Protein AF-A0AAJ2NSR6-F1 (afdb_monomer)

Radius of gyration: 13.5 Å; Cα contacts (8 Å, |Δi|>4): 136; chains: 1; bounding box: 33×27×31 Å

Foldseek 3Di:
DLVVLVPDAAPAEDEEEDAQLAPPVVLVSLVSSVVRNYAYEYEYAPDPHPNVVSHPHYNYDHRPDDPPDDPPPVSVVSSVVSVVVVVVVVD

Nearest PDB structures (foldseek):
  7en5-assembly1_A  TM=8.936E-01  e=5.382E-07  Escherichia coli K-12
  7en6-assembly1_A  TM=9.393E-01  e=1.692E-06  Escherichia coli
  7en7-assembly1_A  TM=8.928E-01  e=9.226E-07  Escherichia coli K-12
  7en6-assembly1_D  TM=8.728E-01  e=1.692E-06  Escherichia coli
  1x94-assembly1_A  TM=7.147E-01  e=3.067E-05  Vibrio cholerae

Structure (mmCIF, N/CA/C/O backbone):
data_AF-A0AAJ2NSR6-F1
#
_entry.id   AF-A0AAJ2NSR6-F1
#
loop_
_atom_site.group_PDB
_atom_site.id
_atom_site.type_symbol
_atom_site.label_atom_id
_atom_site.label_alt_id
_atom_site.label_comp_id
_atom_site.label_asym_id
_atom_site.label_entity_id
_atom_site.label_seq_id
_atom_site.pdbx_PDB_ins_code
_atom_site.Cartn_x
_atom_site.Cartn_y
_atom_site.Cartn_z
_atom_site.occupancy
_atom_site.B_iso_or_equiv
_atom_site.auth_seq_id
_atom_site.auth_comp_id
_atom_site.auth_asym_id
_atom_site.auth_atom_id
_atom_site.pdbx_PDB_model_num
ATOM 1 N N . MET A 1 1 ? 6.819 9.557 11.248 1.00 72.88 1 MET A N 1
ATOM 2 C CA . MET A 1 1 ? 5.799 8.643 10.684 1.00 72.88 1 MET A CA 1
ATOM 3 C C . MET A 1 1 ? 4.810 8.215 11.762 1.00 72.88 1 MET A C 1
ATOM 5 O O . MET A 1 1 ? 3.661 8.608 11.664 1.00 72.88 1 MET A O 1
ATOM 9 N N . LEU A 1 2 ? 5.244 7.519 12.822 1.00 80.69 2 LEU A N 1
ATOM 10 C CA . LEU A 1 2 ? 4.348 7.054 13.897 1.00 80.69 2 LEU A CA 1
ATOM 11 C C . LEU A 1 2 ? 3.579 8.172 14.622 1.00 80.69 2 LEU A C 1
ATOM 13 O O . LEU A 1 2 ? 2.418 7.981 14.956 1.00 80.69 2 LEU A O 1
ATOM 17 N N . SER A 1 3 ? 4.183 9.349 14.804 1.00 85.88 3 SER A N 1
ATOM 18 C CA . SER A 1 3 ? 3.511 10.507 15.414 1.00 85.88 3 SER A CA 1
ATOM 19 C C . SER A 1 3 ? 2.302 11.013 14.621 1.00 85.88 3 SER A C 1
ATOM 21 O O . SER A 1 3 ? 1.344 11.473 15.222 1.00 85.88 3 SER A O 1
ATOM 23 N N . LEU A 1 4 ? 2.331 10.917 13.288 1.00 83.62 4 LEU A N 1
ATOM 24 C CA . LEU A 1 4 ? 1.190 11.274 12.438 1.00 83.62 4 LEU A CA 1
ATOM 25 C C . LEU A 1 4 ? 0.111 10.191 12.494 1.00 83.62 4 LEU A C 1
ATOM 27 O O . LEU A 1 4 ? -1.070 10.504 12.508 1.00 83.62 4 LEU A O 1
ATOM 31 N N . ILE A 1 5 ? 0.530 8.925 12.566 1.00 89.69 5 ILE A N 1
ATOM 32 C CA . ILE A 1 5 ? -0.379 7.778 12.660 1.00 89.69 5 ILE A CA 1
ATOM 33 C C . ILE A 1 5 ? -1.164 7.803 13.976 1.00 89.69 5 ILE A C 1
ATOM 35 O O . ILE A 1 5 ? -2.320 7.404 13.998 1.00 89.69 5 ILE A O 1
ATOM 39 N N . ALA A 1 6 ? -0.562 8.305 15.057 1.00 88.75 6 ALA A N 1
ATOM 40 C CA . ALA A 1 6 ? -1.228 8.448 16.351 1.00 88.75 6 ALA A CA 1
ATOM 41 C C . ALA A 1 6 ? -2.412 9.435 16.344 1.00 88.75 6 ALA A C 1
ATOM 43 O O . ALA A 1 6 ? -3.188 9.432 17.293 1.00 88.75 6 ALA A O 1
ATOM 44 N N . ASN A 1 7 ? -2.536 10.267 15.303 1.00 91.44 7 ASN A N 1
ATOM 45 C CA . ASN A 1 7 ? -3.663 11.182 15.123 1.00 91.44 7 ASN A CA 1
ATOM 46 C C . ASN A 1 7 ? -4.748 10.620 14.195 1.00 91.44 7 ASN A C 1
ATOM 48 O O . ASN A 1 7 ? -5.7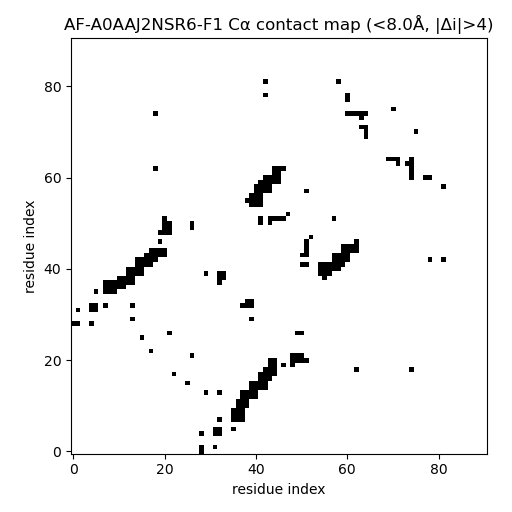08 11.333 13.930 1.00 91.44 7 ASN A O 1
ATOM 52 N N . LEU A 1 8 ? -4.572 9.410 13.651 1.00 94.19 8 LEU A N 1
ATOM 53 C CA . LEU A 1 8 ? -5.610 8.791 12.834 1.00 94.19 8 LEU A CA 1
ATOM 54 C C . LEU A 1 8 ? -6.797 8.387 13.708 1.00 94.19 8 LEU A C 1
ATOM 56 O O . LEU A 1 8 ? -6.626 8.013 14.870 1.00 94.19 8 LEU A O 1
ATOM 60 N N . GLU A 1 9 ? -7.977 8.399 13.108 1.00 94.00 9 GLU A N 1
ATOM 61 C CA . GLU A 1 9 ? -9.219 7.961 13.729 1.00 94.00 9 GLU A CA 1
ATOM 62 C C . GLU A 1 9 ? -10.059 7.077 12.797 1.00 94.00 9 GLU A C 1
ATOM 64 O O . GLU A 1 9 ? -9.714 6.806 11.640 1.00 94.00 9 GLU A O 1
ATOM 69 N N . GLU A 1 10 ? -11.169 6.560 13.323 1.00 95.06 10 GLU A N 1
ATOM 70 C CA . GLU A 1 10 ? -12.099 5.769 12.528 1.00 95.06 10 GLU A CA 1
ATOM 71 C C . GLU A 1 10 ? -12.662 6.606 11.372 1.00 95.06 10 GLU A C 1
ATOM 73 O O . GLU A 1 10 ? -13.183 7.701 11.562 1.00 95.06 10 GLU A O 1
ATOM 78 N N . GLY A 1 11 ? -12.569 6.066 10.156 1.00 94.06 11 GLY A N 1
ATOM 79 C CA . GLY A 1 11 ? -12.949 6.771 8.930 1.00 94.06 11 GLY A CA 1
ATOM 80 C C . GLY A 1 11 ? -11.757 7.299 8.132 1.00 94.06 11 GLY A C 1
ATOM 81 O O . GLY A 1 11 ? -11.895 7.492 6.921 1.00 94.06 11 GLY A O 1
ATOM 82 N N . ASP A 1 12 ? -10.580 7.423 8.750 1.00 96.44 12 ASP A N 1
ATOM 83 C CA . ASP A 1 12 ? -9.367 7.819 8.043 1.00 96.44 12 ASP A CA 1
ATOM 84 C C . ASP A 1 12 ? -8.827 6.721 7.124 1.00 96.44 12 ASP A C 1
ATOM 86 O O . ASP A 1 12 ? -9.037 5.513 7.306 1.00 96.44 12 ASP A O 1
ATOM 90 N N . ILE A 1 13 ? -8.065 7.163 6.123 1.00 95.94 13 ILE A N 1
ATOM 91 C CA . ILE A 1 13 ? -7.393 6.301 5.157 1.00 95.94 13 ILE A CA 1
ATOM 92 C C . ILE A 1 13 ? -5.885 6.513 5.254 1.00 95.94 13 ILE A C 1
ATOM 94 O O . ILE A 1 13 ? -5.378 7.614 5.043 1.00 95.94 13 ILE A O 1
ATOM 98 N N . PHE A 1 14 ? -5.149 5.425 5.477 1.00 96.75 14 PHE A N 1
ATOM 99 C CA . PHE A 1 14 ? -3.695 5.409 5.394 1.00 96.75 14 PHE A CA 1
ATOM 100 C C . PHE A 1 14 ? -3.249 4.746 4.085 1.00 96.75 14 PHE A C 1
ATOM 102 O O . PHE A 1 14 ? -3.371 3.531 3.903 1.00 96.75 14 PHE A O 1
ATOM 109 N N . ILE A 1 15 ? -2.747 5.564 3.155 1.00 96.56 15 ILE A N 1
ATOM 110 C CA . ILE A 1 15 ? -2.233 5.110 1.857 1.00 96.56 15 ILE A CA 1
ATOM 111 C C . ILE A 1 15 ? -0.736 4.844 1.972 1.00 96.56 15 ILE A C 1
ATOM 113 O O . ILE A 1 15 ? 0.029 5.713 2.393 1.00 96.56 15 ILE A O 1
ATOM 117 N N . VAL A 1 16 ? -0.303 3.659 1.547 1.00 96.31 16 VAL A N 1
ATOM 118 C CA . VAL A 1 16 ? 1.103 3.254 1.612 1.00 96.31 16 VAL A CA 1
ATOM 119 C C . VAL A 1 16 ? 1.595 2.740 0.269 1.00 96.31 16 VAL A C 1
ATOM 121 O O . VAL A 1 16 ? 0.925 1.950 -0.388 1.00 96.31 16 VAL A O 1
ATOM 124 N N . ILE A 1 17 ? 2.802 3.155 -0.117 1.00 95.81 17 ILE A N 1
ATOM 125 C CA . ILE A 1 17 ? 3.461 2.725 -1.352 1.00 95.81 17 ILE A CA 1
ATOM 126 C C . ILE A 1 17 ? 4.695 1.897 -0.989 1.00 95.81 17 ILE A C 1
ATOM 128 O O . ILE A 1 17 ? 5.607 2.387 -0.323 1.00 95.81 17 ILE A O 1
ATOM 132 N N . SER A 1 18 ? 4.737 0.636 -1.418 1.00 94.19 18 SER A N 1
ATOM 133 C CA . SER A 1 18 ? 5.911 -0.229 -1.240 1.00 94.19 18 SER A CA 1
ATOM 134 C C . SER A 1 18 ? 5.915 -1.351 -2.270 1.00 94.19 18 SER A C 1
ATOM 136 O O . SER A 1 18 ? 5.020 -2.194 -2.274 1.00 94.19 18 SER A O 1
ATOM 138 N N . THR A 1 19 ? 6.935 -1.397 -3.129 1.00 93.44 19 THR A N 1
ATOM 139 C CA . THR A 1 19 ? 7.021 -2.398 -4.205 1.00 93.44 19 THR A CA 1
ATOM 140 C C . THR A 1 19 ? 7.190 -3.819 -3.673 1.00 93.44 19 THR A C 1
ATOM 142 O O . THR A 1 19 ? 6.420 -4.702 -4.042 1.00 93.44 19 THR A O 1
ATOM 145 N N . SER A 1 20 ? 8.156 -4.046 -2.774 1.00 92.75 20 SER A N 1
ATOM 146 C CA . SER A 1 20 ? 8.405 -5.379 -2.204 1.00 92.75 20 SER A CA 1
ATOM 147 C C . SER A 1 20 ? 7.355 -5.794 -1.173 1.00 92.75 20 SER A C 1
ATOM 149 O O . SER A 1 20 ? 7.209 -6.982 -0.894 1.00 92.7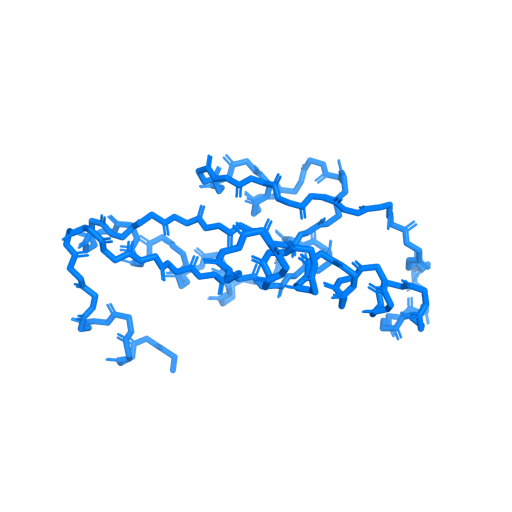5 20 SER A O 1
ATOM 151 N N . GLY A 1 21 ? 6.677 -4.819 -0.551 1.00 94.81 21 GLY A N 1
ATOM 152 C CA . GLY A 1 21 ? 5.717 -5.047 0.528 1.00 94.81 21 GLY A CA 1
ATOM 153 C C . GLY A 1 21 ? 6.313 -5.715 1.775 1.00 94.81 21 GLY A C 1
ATOM 154 O O . GLY A 1 21 ? 5.578 -6.300 2.569 1.00 94.81 21 GLY A O 1
ATOM 155 N N . LYS A 1 22 ? 7.645 -5.664 1.934 1.00 95.44 22 LYS A N 1
ATOM 156 C CA . LYS A 1 22 ? 8.411 -6.321 3.013 1.00 95.44 22 LYS A CA 1
ATOM 157 C C . LYS A 1 22 ? 9.126 -5.336 3.946 1.00 95.44 22 LYS A C 1
ATOM 159 O O . LYS A 1 22 ? 9.779 -5.764 4.895 1.00 95.44 22 LYS A O 1
ATOM 164 N N . THR A 1 23 ? 9.043 -4.032 3.683 1.00 94.56 23 THR A N 1
ATOM 165 C CA . THR A 1 23 ? 9.700 -3.006 4.504 1.00 94.56 23 THR A CA 1
ATOM 166 C C . THR A 1 23 ? 9.128 -3.023 5.923 1.00 94.56 23 THR A C 1
ATOM 168 O O . THR A 1 23 ? 7.956 -2.703 6.111 1.00 94.56 23 THR A O 1
ATOM 171 N N . LYS A 1 24 ? 9.949 -3.393 6.915 1.00 95.81 24 LYS A N 1
ATOM 172 C CA . LYS A 1 24 ? 9.522 -3.611 8.310 1.00 95.81 24 LYS A CA 1
ATOM 173 C C . LYS A 1 24 ? 8.787 -2.409 8.899 1.00 95.81 24 LYS A C 1
ATOM 175 O O . LYS A 1 24 ? 7.655 -2.565 9.338 1.00 95.81 24 LYS A O 1
ATOM 180 N N . ASP A 1 25 ? 9.373 -1.222 8.794 1.00 94.56 25 ASP A N 1
ATOM 181 C CA . ASP A 1 25 ? 8.796 0.012 9.337 1.00 94.56 25 ASP A CA 1
ATOM 182 C C . ASP A 1 25 ? 7.425 0.333 8.725 1.00 94.56 25 ASP A C 1
ATOM 184 O O . ASP A 1 25 ? 6.544 0.849 9.406 1.00 94.56 25 ASP A O 1
ATOM 188 N N . ILE A 1 26 ? 7.207 -0.024 7.452 1.00 95.56 26 ILE A N 1
ATOM 189 C CA . ILE A 1 26 ? 5.899 0.110 6.800 1.00 95.56 26 ILE A CA 1
ATOM 190 C C . ILE A 1 26 ? 4.891 -0.879 7.391 1.00 95.56 26 ILE A C 1
ATOM 192 O O . ILE A 1 26 ? 3.754 -0.501 7.661 1.00 95.56 26 ILE A O 1
ATOM 196 N N . LEU A 1 27 ? 5.291 -2.134 7.605 1.00 97.38 27 LEU A N 1
ATOM 197 C CA . LEU A 1 27 ? 4.414 -3.145 8.201 1.00 97.38 27 LEU A CA 1
ATOM 198 C C . LEU A 1 27 ? 4.037 -2.777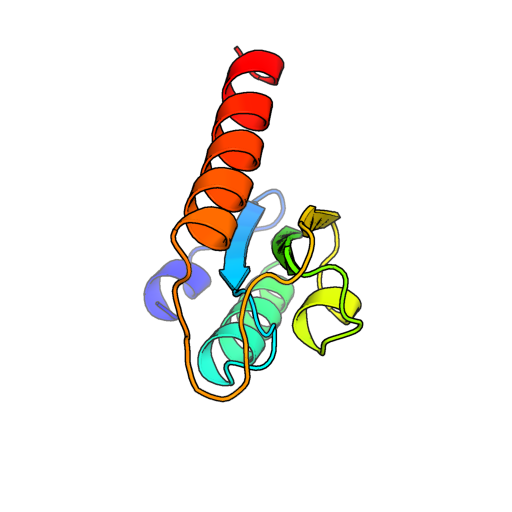 9.641 1.00 97.38 27 LEU A C 1
ATOM 200 O O . LEU A 1 27 ? 2.889 -2.933 10.050 1.00 97.38 27 LEU A O 1
ATOM 204 N N . GLU A 1 28 ? 4.978 -2.235 10.408 1.00 96.12 28 GLU A N 1
ATOM 205 C CA . GLU A 1 28 ? 4.698 -1.717 11.747 1.00 96.12 28 GLU A CA 1
ATOM 206 C C . GLU A 1 28 ? 3.765 -0.503 11.698 1.00 96.12 28 GLU A C 1
ATOM 208 O O . GLU A 1 28 ? 2.788 -0.452 12.448 1.00 96.12 28 GLU A O 1
ATOM 213 N N . ALA A 1 29 ? 3.998 0.425 10.767 1.00 95.62 29 ALA A N 1
ATOM 214 C CA . ALA A 1 29 ? 3.158 1.599 10.570 1.00 95.62 29 ALA A CA 1
ATOM 215 C C . ALA A 1 29 ? 1.704 1.238 10.226 1.00 95.62 29 ALA A C 1
ATOM 217 O O . ALA A 1 29 ? 0.794 1.768 10.860 1.00 95.62 29 ALA A O 1
ATOM 218 N N . ILE A 1 30 ? 1.456 0.314 9.285 1.00 97.00 30 ILE A N 1
ATOM 219 C CA . ILE A 1 30 ? 0.076 -0.079 8.934 1.00 97.00 30 ILE A CA 1
ATOM 220 C C . ILE A 1 30 ? -0.622 -0.786 10.096 1.00 97.00 30 ILE A C 1
ATOM 222 O O . ILE A 1 30 ? -1.804 -0.554 10.330 1.00 97.00 30 ILE A O 1
ATOM 226 N N . ARG A 1 31 ? 0.099 -1.617 10.860 1.00 95.75 31 ARG A N 1
ATOM 227 C CA . ARG A 1 31 ? -0.462 -2.300 12.033 1.00 95.75 31 ARG A CA 1
ATOM 228 C C . ARG A 1 31 ? -0.808 -1.303 13.125 1.00 95.75 31 ARG A C 1
ATOM 230 O O . ARG A 1 31 ? -1.813 -1.480 13.803 1.00 95.75 31 ARG A O 1
ATOM 237 N N . PHE A 1 32 ? 0.007 -0.264 13.293 1.00 95.25 32 PHE A N 1
ATOM 238 C CA . PHE A 1 32 ? -0.285 0.823 14.216 1.00 95.25 32 PHE A CA 1
ATOM 239 C C . PHE A 1 32 ? -1.498 1.628 13.741 1.00 95.25 32 PHE A C 1
ATOM 241 O O . PHE A 1 32 ? -2.428 1.792 14.515 1.00 95.25 32 PHE A O 1
ATOM 248 N N . ALA A 1 33 ? -1.563 2.007 12.462 1.00 96.12 33 ALA A N 1
ATOM 249 C CA . ALA A 1 33 ? -2.705 2.719 11.883 1.00 96.12 33 ALA A CA 1
ATOM 250 C C . ALA A 1 33 ? -4.025 1.946 12.043 1.00 96.12 33 ALA A C 1
ATOM 252 O O . ALA A 1 33 ? -5.026 2.516 12.468 1.00 96.12 33 ALA A O 1
ATOM 253 N N . LYS A 1 34 ? -4.013 0.625 11.818 1.00 95.25 34 LYS A N 1
ATOM 254 C CA . LYS A 1 34 ? -5.186 -0.235 12.050 1.00 95.25 34 LYS A CA 1
ATOM 255 C C . LYS A 1 34 ? -5.671 -0.227 13.499 1.00 95.25 34 LYS A C 1
ATOM 257 O O . LYS A 1 34 ? -6.872 -0.326 13.725 1.00 95.25 34 LYS A O 1
ATOM 262 N N . LYS A 1 35 ? -4.774 -0.096 14.487 1.00 94.62 35 LYS A N 1
ATOM 263 C CA . LYS A 1 35 ? -5.175 0.012 15.904 1.00 94.62 35 LYS A CA 1
ATOM 264 C C . LYS A 1 35 ? -5.983 1.280 16.194 1.00 94.62 35 LYS A C 1
ATOM 266 O O . LYS A 1 35 ? -6.749 1.269 17.148 1.00 94.62 35 LYS A O 1
ATOM 271 N N . PHE A 1 36 ? -5.829 2.323 15.380 1.00 93.75 36 PHE A N 1
ATOM 272 C CA . PHE A 1 36 ? -6.594 3.570 15.466 1.00 93.75 36 PHE A CA 1
ATOM 273 C C . PHE A 1 36 ? -7.848 3.581 14.573 1.00 93.75 36 PHE A C 1
ATOM 275 O O . PHE A 1 36 ? -8.508 4.603 14.454 1.00 93.75 36 PHE A O 1
ATOM 282 N N . GLY A 1 37 ? -8.203 2.450 13.950 1.00 92.25 37 GLY A N 1
ATOM 283 C CA . GLY A 1 37 ? -9.415 2.333 13.131 1.00 92.25 37 GLY A CA 1
ATOM 284 C C . GLY A 1 37 ? -9.266 2.806 11.681 1.00 92.25 37 GLY A C 1
ATOM 285 O O . GLY A 1 37 ? -10.237 2.750 10.926 1.00 92.25 37 GLY A O 1
ATOM 286 N N . ALA A 1 38 ? -8.066 3.213 11.258 1.00 97.19 38 ALA A N 1
ATOM 287 C CA . ALA A 1 38 ? -7.825 3.640 9.884 1.00 97.19 38 ALA A CA 1
ATOM 288 C C . ALA A 1 38 ? -7.868 2.463 8.893 1.00 97.19 38 ALA A C 1
ATOM 290 O O . ALA A 1 38 ? -7.340 1.376 9.160 1.00 97.19 38 ALA A O 1
ATOM 291 N N . LYS A 1 39 ? -8.427 2.705 7.701 1.00 98.06 39 LYS A N 1
ATOM 292 C CA . LYS A 1 39 ? -8.375 1.760 6.574 1.00 98.06 39 LYS A CA 1
ATOM 293 C C . LYS A 1 39 ? -7.046 1.863 5.838 1.00 98.06 39 LYS A C 1
ATOM 295 O O . LYS A 1 39 ? -6.563 2.956 5.550 1.00 98.06 39 LYS A O 1
ATOM 300 N N . ILE A 1 40 ? -6.481 0.722 5.462 1.00 98.12 40 ILE A N 1
ATOM 301 C CA . ILE A 1 40 ? -5.190 0.639 4.778 1.00 98.12 40 ILE A CA 1
ATOM 302 C C . ILE A 1 40 ? -5.396 0.413 3.282 1.00 98.12 40 ILE A C 1
ATOM 304 O O . ILE A 1 40 ? -5.930 -0.619 2.863 1.00 98.12 40 ILE A O 1
ATOM 308 N N . ILE A 1 41 ? -4.894 1.344 2.469 1.00 98.19 41 ILE A N 1
ATOM 309 C CA . ILE A 1 41 ? -4.789 1.187 1.015 1.00 98.19 41 ILE A CA 1
ATOM 310 C C . ILE A 1 41 ? -3.315 1.008 0.655 1.00 98.19 41 ILE A C 1
ATOM 312 O O . ILE A 1 41 ? -2.492 1.880 0.928 1.00 98.19 41 ILE A O 1
ATOM 316 N N . ALA A 1 42 ? -2.975 -0.107 0.014 1.00 98.25 42 ALA A N 1
ATOM 317 C CA . ALA A 1 42 ? -1.614 -0.375 -0.434 1.00 98.25 42 ALA A CA 1
ATOM 318 C C . ALA A 1 42 ? -1.480 -0.221 -1.950 1.00 98.25 42 A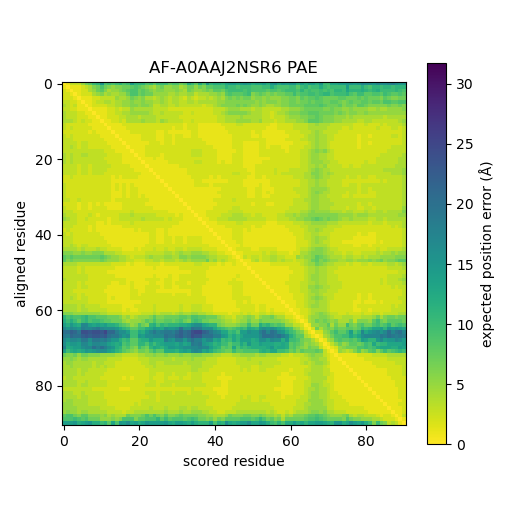LA A C 1
ATOM 320 O O . ALA A 1 42 ? -2.164 -0.909 -2.706 1.00 98.25 42 ALA A O 1
ATOM 321 N N . ILE A 1 43 ? -0.535 0.614 -2.386 1.00 97.75 43 ILE A N 1
ATOM 322 C CA . ILE A 1 43 ? 0.001 0.617 -3.749 1.00 97.75 43 ILE A CA 1
ATOM 323 C C . ILE A 1 43 ? 1.262 -0.253 -3.739 1.00 97.75 43 ILE A C 1
ATOM 325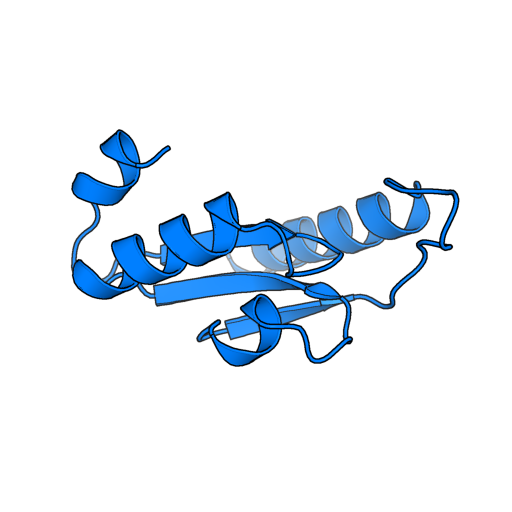 O O . ILE A 1 43 ? 2.319 0.144 -3.240 1.00 97.75 43 ILE A O 1
ATOM 329 N N . THR A 1 44 ? 1.145 -1.482 -4.233 1.00 96.50 44 THR A N 1
ATOM 330 C CA . THR A 1 44 ? 2.189 -2.510 -4.092 1.00 96.50 44 THR A CA 1
ATOM 331 C C . THR A 1 44 ? 2.252 -3.423 -5.314 1.00 96.50 44 THR A C 1
ATOM 333 O O . THR A 1 44 ? 1.411 -3.331 -6.204 1.00 96.50 44 THR A O 1
ATOM 336 N N . SER A 1 45 ? 3.264 -4.282 -5.408 1.00 94.81 45 SER A N 1
ATOM 337 C CA . SER A 1 45 ? 3.327 -5.241 -6.512 1.00 94.81 45 SER A CA 1
ATOM 338 C C . SER A 1 45 ? 2.255 -6.337 -6.376 1.00 94.81 45 SER A C 1
ATOM 340 O O . SER A 1 45 ? 1.651 -6.519 -5.319 1.00 94.81 45 SER A O 1
ATOM 342 N N . LEU A 1 46 ? 2.006 -7.089 -7.450 1.00 93.94 46 LEU A N 1
ATOM 343 C CA . LEU A 1 46 ? 1.106 -8.256 -7.444 1.00 93.94 46 LEU A CA 1
ATOM 344 C C . LEU A 1 46 ? 1.618 -9.445 -6.607 1.00 93.94 46 LEU A C 1
ATOM 346 O O . LEU A 1 46 ? 0.891 -10.421 -6.417 1.00 93.94 46 LEU A O 1
ATOM 350 N N . GLU A 1 47 ? 2.856 -9.398 -6.116 1.00 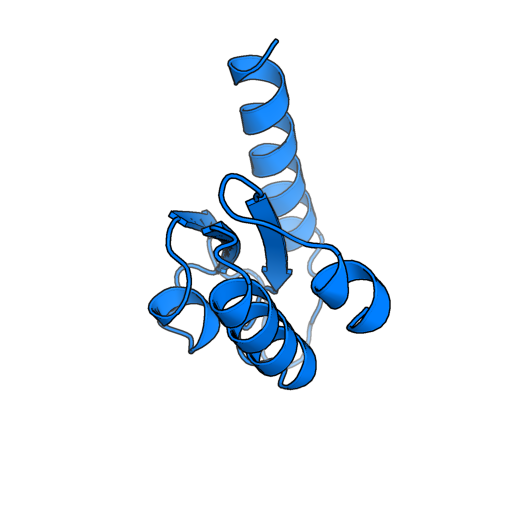91.25 47 GLU A N 1
ATOM 351 C CA . GLU A 1 47 ? 3.400 -10.455 -5.271 1.00 91.25 47 GLU A CA 1
ATOM 352 C C . GLU A 1 47 ? 2.672 -10.513 -3.922 1.00 91.25 47 GLU A C 1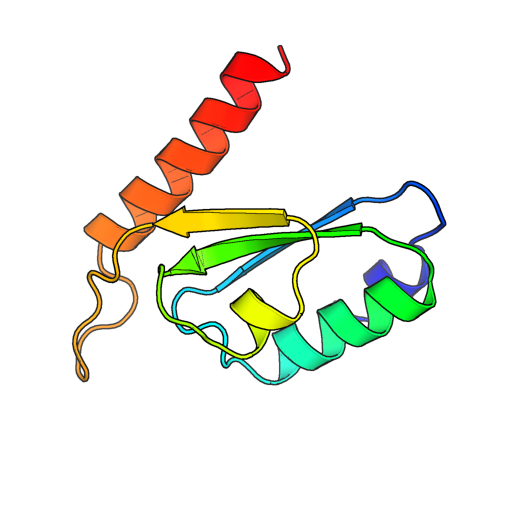
ATOM 354 O O . GLU A 1 47 ? 2.416 -9.488 -3.286 1.00 91.25 47 GLU A O 1
ATOM 359 N N . LYS A 1 48 ? 2.384 -11.731 -3.442 1.00 92.12 48 LYS A N 1
ATOM 360 C CA . LYS A 1 48 ? 1.738 -11.979 -2.140 1.00 92.12 48 LYS A CA 1
ATOM 361 C C . LYS A 1 48 ? 2.693 -11.695 -0.970 1.00 92.12 48 LYS A C 1
ATOM 363 O O . LYS A 1 48 ? 3.142 -12.601 -0.271 1.00 92.12 48 LYS A O 1
ATOM 368 N N . SER A 1 49 ? 3.021 -10.424 -0.782 1.00 95.81 49 SER A N 1
ATOM 369 C CA . SER A 1 49 ? 3.848 -9.895 0.300 1.00 95.81 49 SER A CA 1
ATOM 370 C C . SER A 1 49 ? 3.054 -9.731 1.609 1.00 95.81 49 SER A C 1
ATOM 372 O O . SER A 1 49 ? 1.820 -9.757 1.594 1.00 95.81 49 SER A O 1
ATOM 374 N N . PRO A 1 50 ? 3.725 -9.531 2.760 1.00 98.12 50 PRO A N 1
ATOM 375 C CA . PRO A 1 50 ? 3.042 -9.185 4.006 1.00 98.12 50 PRO A CA 1
ATOM 376 C C . PRO A 1 50 ? 2.117 -7.967 3.859 1.00 98.12 50 PRO A C 1
ATOM 378 O O . PRO A 1 50 ? 0.950 -8.054 4.228 1.00 98.12 50 PRO A O 1
ATOM 381 N N . LEU A 1 51 ? 2.579 -6.885 3.214 1.00 98.00 51 LEU A N 1
ATOM 382 C CA . LEU A 1 51 ? 1.742 -5.707 2.947 1.00 98.00 51 LEU A CA 1
ATOM 383 C C . LEU A 1 51 ? 0.516 -6.057 2.093 1.00 98.00 51 LEU A C 1
ATOM 385 O O . LEU A 1 51 ? -0.588 -5.625 2.410 1.00 98.00 51 LEU A O 1
ATOM 389 N N . TYR A 1 52 ? 0.690 -6.857 1.035 1.00 97.69 52 TYR A N 1
ATOM 390 C CA . TYR A 1 52 ? -0.422 -7.303 0.190 1.00 97.69 52 TYR A CA 1
ATOM 391 C C . TYR A 1 52 ? -1.490 -8.049 1.000 1.00 97.69 52 TYR A C 1
ATOM 393 O O . TYR A 1 52 ? -2.682 -7.911 0.734 1.00 97.69 52 TYR A O 1
ATOM 401 N N . ASN A 1 53 ? -1.087 -8.867 1.970 1.00 97.44 53 ASN A N 1
ATOM 402 C CA . ASN A 1 53 ? -2.022 -9.640 2.786 1.00 97.44 53 ASN A CA 1
ATOM 403 C C . ASN A 1 53 ? -2.694 -8.792 3.868 1.00 97.44 53 ASN A C 1
ATOM 405 O O . ASN A 1 53 ? -3.864 -9.012 4.161 1.00 97.44 53 ASN A O 1
ATOM 409 N N . GLU A 1 54 ? -1.966 -7.838 4.444 1.00 97.31 54 GLU A N 1
ATOM 410 C CA . GLU A 1 54 ? -2.450 -7.006 5.544 1.00 97.31 54 GLU A CA 1
ATOM 411 C C . GLU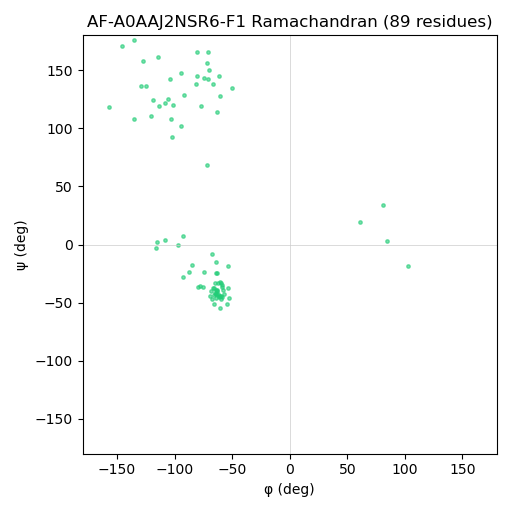 A 1 54 ? -3.255 -5.781 5.081 1.00 97.31 54 GLU A C 1
ATOM 413 O O . GLU A 1 54 ? -3.980 -5.217 5.893 1.00 97.31 54 GLU A O 1
ATOM 418 N N . ALA A 1 55 ? -3.175 -5.351 3.819 1.00 98.19 55 ALA A N 1
ATOM 419 C CA . ALA A 1 55 ? -3.940 -4.208 3.312 1.00 98.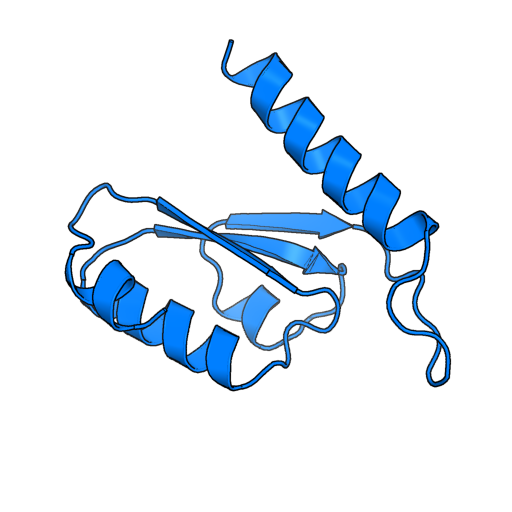19 55 ALA A CA 1
ATOM 420 C C . ALA A 1 55 ? -5.434 -4.520 3.100 1.00 98.19 55 ALA A C 1
ATOM 422 O O . ALA A 1 55 ? -5.788 -5.602 2.623 1.00 98.19 55 ALA A O 1
ATOM 423 N N . ASP A 1 56 ? -6.302 -3.544 3.389 1.00 98.19 56 ASP A N 1
ATOM 424 C CA . ASP A 1 56 ? -7.756 -3.667 3.208 1.00 98.19 56 ASP A CA 1
ATOM 425 C C . ASP A 1 56 ? -8.152 -3.450 1.737 1.00 98.19 56 ASP A C 1
ATOM 427 O O . ASP A 1 56 ? -9.023 -4.142 1.210 1.00 98.19 56 ASP A O 1
ATOM 431 N N . VAL A 1 57 ? -7.460 -2.536 1.044 1.00 97.75 57 VAL A N 1
ATOM 432 C CA . VAL A 1 57 ? -7.559 -2.330 -0.410 1.00 97.75 57 VAL A CA 1
ATOM 433 C C . VAL A 1 57 ? -6.175 -2.435 -1.042 1.00 97.75 57 VAL A C 1
ATOM 435 O O . VAL A 1 57 ? -5.197 -1.883 -0.536 1.00 97.75 57 VAL A O 1
ATOM 438 N N . LYS A 1 58 ? -6.096 -3.135 -2.176 1.00 97.75 58 LYS A N 1
ATOM 439 C CA . LYS A 1 58 ? -4.844 -3.455 -2.869 1.00 97.75 58 LYS A CA 1
ATOM 440 C C . LYS A 1 58 ? -4.892 -2.865 -4.271 1.00 97.75 58 LYS A C 1
ATOM 442 O O . LYS A 1 58 ? -5.664 -3.322 -5.110 1.00 97.75 58 LYS A O 1
ATOM 447 N N . LEU A 1 59 ? -4.076 -1.850 -4.516 1.00 97.38 59 LEU A N 1
ATOM 448 C CA . LEU A 1 59 ? -3.888 -1.232 -5.822 1.00 97.38 59 LEU A CA 1
ATOM 449 C C . LEU A 1 59 ? -2.571 -1.748 -6.394 1.00 97.38 59 LEU A C 1
ATOM 451 O O . LEU A 1 59 ? -1.488 -1.251 -6.081 1.00 97.38 59 LEU A O 1
ATOM 455 N N . CYS A 1 60 ? -2.666 -2.828 -7.163 1.00 96.56 60 CYS A N 1
ATOM 456 C CA . CYS A 1 60 ? -1.494 -3.592 -7.557 1.00 96.56 60 CYS A CA 1
ATOM 457 C C . CYS A 1 60 ? -0.935 -3.188 -8.921 1.00 96.56 60 CYS A C 1
ATOM 459 O O . CYS A 1 60 ? -1.683 -2.872 -9.844 1.00 96.56 60 CYS A O 1
ATOM 461 N N . PHE A 1 61 ? 0.384 -3.296 -9.062 1.00 94.12 61 PHE A N 1
ATOM 462 C CA . PHE A 1 61 ? 1.092 -3.186 -10.338 1.00 94.12 61 PHE A CA 1
ATOM 463 C C . PHE A 1 61 ? 2.018 -4.401 -10.569 1.00 94.12 61 PHE A C 1
ATOM 465 O O . PHE A 1 61 ? 2.381 -5.092 -9.610 1.00 94.12 61 PHE A O 1
ATOM 472 N N . PRO A 1 62 ? 2.400 -4.717 -11.821 1.00 91.75 62 PRO A N 1
ATOM 473 C CA . PRO A 1 62 ? 3.383 -5.767 -12.093 1.00 91.75 62 PRO A CA 1
ATOM 474 C C . PRO A 1 62 ? 4.738 -5.444 -11.451 1.00 91.75 62 PRO A C 1
ATOM 476 O O . PRO A 1 62 ? 5.138 -4.284 -11.403 1.00 91.75 62 PRO A O 1
ATOM 479 N N . ASN A 1 63 ? 5.467 -6.453 -10.972 1.00 86.00 63 ASN A N 1
ATOM 480 C CA . ASN A 1 63 ? 6.817 -6.217 -10.468 1.00 86.00 63 ASN A CA 1
ATOM 481 C C . ASN A 1 63 ? 7.794 -6.044 -11.646 1.00 86.00 63 ASN A C 1
ATOM 483 O O . ASN A 1 63 ? 7.958 -6.955 -12.455 1.00 86.00 63 ASN A O 1
ATOM 487 N N . PHE A 1 64 ? 8.430 -4.874 -11.736 1.00 83.38 64 PHE A N 1
ATOM 488 C CA . PHE A 1 64 ? 9.463 -4.565 -12.735 1.00 83.38 64 PHE A CA 1
ATOM 489 C C . PHE A 1 64 ? 10.866 -4.475 -12.126 1.00 83.38 64 PHE A C 1
ATOM 491 O O . PHE A 1 64 ? 11.812 -4.083 -12.819 1.00 83.38 64 PHE A O 1
ATOM 498 N N . GLU A 1 65 ? 10.990 -4.756 -10.828 1.00 77.62 65 GLU A N 1
ATOM 499 C CA . GLU A 1 65 ? 12.274 -4.805 -10.144 1.00 77.62 65 GLU A CA 1
ATOM 500 C C . GLU A 1 65 ? 12.951 -6.149 -10.419 1.00 77.62 65 GLU A C 1
ATOM 502 O O . GLU A 1 65 ? 12.305 -7.191 -10.522 1.00 77.62 65 GLU A O 1
ATOM 507 N N . THR A 1 66 ? 14.272 -6.116 -10.521 1.00 72.00 66 THR A N 1
ATOM 508 C CA . THR A 1 66 ? 15.118 -7.313 -10.516 1.00 72.00 66 THR A CA 1
ATOM 509 C C . THR A 1 66 ? 15.979 -7.289 -9.258 1.00 72.00 66 THR A C 1
ATOM 511 O O . THR A 1 66 ? 16.166 -6.225 -8.670 1.00 72.00 66 THR A O 1
ATOM 514 N N . ASP A 1 67 ? 16.541 -8.428 -8.842 1.00 66.75 67 ASP A N 1
ATOM 515 C CA . ASP A 1 67 ? 17.284 -8.554 -7.569 1.00 66.75 67 ASP A CA 1
ATOM 516 C C . ASP A 1 67 ? 18.421 -7.527 -7.373 1.00 66.75 67 ASP A C 1
ATOM 518 O O . ASP A 1 67 ? 18.848 -7.271 -6.248 1.00 66.75 67 ASP A O 1
ATOM 522 N N . HIS A 1 68 ? 18.893 -6.891 -8.451 1.00 61.19 68 HIS A N 1
ATOM 523 C CA . HIS A 1 68 ? 19.948 -5.873 -8.427 1.00 61.19 68 HIS A CA 1
ATOM 524 C C . HIS A 1 68 ? 19.500 -4.468 -8.855 1.00 61.19 68 HIS A C 1
ATOM 526 O O . HIS A 1 68 ? 20.329 -3.559 -8.914 1.00 61.19 68 HIS A O 1
ATOM 532 N N . ARG A 1 69 ? 18.217 -4.256 -9.171 1.00 67.00 69 ARG A N 1
ATOM 533 C CA . ARG A 1 69 ? 17.697 -2.947 -9.582 1.00 67.00 69 ARG A CA 1
ATOM 534 C C . ARG A 1 69 ? 16.392 -2.673 -8.856 1.00 67.00 69 ARG A C 1
ATOM 536 O O . ARG A 1 69 ? 15.384 -3.289 -9.174 1.00 67.00 69 ARG A O 1
ATOM 543 N N . VAL A 1 70 ? 16.462 -1.747 -7.900 1.00 68.56 70 VAL A N 1
ATOM 544 C CA . VAL A 1 70 ? 15.323 -1.212 -7.147 1.00 68.56 70 VAL A CA 1
ATOM 545 C C . VAL A 1 70 ? 14.996 0.182 -7.680 1.00 68.56 70 VAL A C 1
ATOM 547 O O . VAL A 1 70 ? 15.904 0.957 -7.978 1.00 68.56 70 VAL A O 1
ATOM 550 N N . GLY A 1 71 ? 13.712 0.528 -7.763 1.00 72.19 71 GLY A N 1
ATOM 551 C CA . GLY A 1 71 ? 13.274 1.848 -8.210 1.00 72.19 71 GLY A CA 1
ATOM 552 C C . GLY A 1 71 ? 13.261 1.978 -9.730 1.00 72.19 71 GLY A C 1
ATOM 553 O O . GLY A 1 71 ? 13.538 3.052 -10.263 1.00 72.19 71 GLY A O 1
ATOM 554 N N . SER A 1 72 ? 12.951 0.889 -10.437 1.00 83.69 72 SER A N 1
ATOM 555 C CA . SER A 1 72 ? 12.749 0.901 -11.883 1.00 83.69 72 SER A CA 1
ATOM 556 C C . SER A 1 72 ? 11.772 2.015 -12.290 1.00 83.69 72 SER A C 1
ATOM 558 O O . SER A 1 72 ? 10.701 2.166 -11.697 1.00 83.69 72 SER A O 1
ATOM 560 N N . ILE A 1 73 ? 12.111 2.775 -13.339 1.00 89.69 73 ILE A N 1
ATOM 561 C CA . ILE A 1 73 ? 11.233 3.822 -13.896 1.00 89.69 73 ILE A CA 1
ATOM 562 C C . ILE A 1 73 ? 9.855 3.235 -14.224 1.00 89.69 73 ILE A C 1
ATOM 564 O O . ILE A 1 73 ? 8.843 3.868 -13.946 1.00 89.69 73 ILE A O 1
ATOM 568 N N . ALA A 1 74 ? 9.805 1.994 -14.720 1.00 90.81 74 ALA A N 1
ATOM 569 C CA . ALA A 1 74 ? 8.554 1.290 -14.986 1.00 90.81 74 ALA A CA 1
ATOM 570 C C . ALA A 1 74 ? 7.683 1.132 -13.724 1.00 90.81 74 ALA A C 1
ATOM 572 O O . ALA A 1 74 ? 6.495 1.447 -13.769 1.00 90.81 74 ALA A O 1
ATOM 573 N N . SER A 1 75 ? 8.267 0.736 -12.584 1.00 91.06 75 SER A N 1
ATOM 574 C CA . SER A 1 75 ? 7.551 0.650 -11.302 1.00 91.06 75 SER A CA 1
ATOM 575 C C . SER A 1 75 ? 7.004 2.008 -10.878 1.00 91.06 75 SER A C 1
ATOM 577 O O . SER A 1 75 ? 5.850 2.108 -10.465 1.00 91.06 75 SER A O 1
ATOM 579 N N . ARG A 1 76 ? 7.806 3.072 -11.009 1.00 91.81 76 ARG A N 1
ATOM 580 C CA . ARG A 1 76 ? 7.383 4.419 -10.611 1.00 91.81 76 ARG A CA 1
ATOM 581 C C . ARG A 1 76 ? 6.287 4.974 -11.517 1.00 91.81 76 ARG A C 1
ATOM 583 O O . ARG A 1 76 ? 5.337 5.557 -11.011 1.00 91.81 76 ARG A O 1
ATOM 590 N N . ILE A 1 77 ? 6.376 4.747 -12.825 1.00 95.12 77 ILE A N 1
ATOM 591 C CA . ILE A 1 77 ? 5.322 5.119 -13.773 1.00 95.12 77 ILE A CA 1
ATOM 592 C C . ILE A 1 77 ? 4.039 4.337 -13.484 1.00 95.12 77 ILE A C 1
ATOM 594 O O . ILE A 1 77 ? 2.967 4.933 -13.470 1.00 95.12 77 ILE A O 1
ATOM 598 N N . ALA A 1 78 ? 4.114 3.039 -13.188 1.00 94.62 78 ALA A N 1
ATOM 599 C CA . ALA A 1 78 ? 2.932 2.262 -12.820 1.00 94.62 78 ALA A CA 1
ATOM 600 C C . ALA A 1 78 ? 2.271 2.783 -11.528 1.00 94.62 78 ALA A C 1
ATOM 602 O O . ALA A 1 78 ? 1.054 2.947 -11.483 1.00 94.62 78 ALA A O 1
ATOM 603 N N . GLN A 1 79 ? 3.067 3.117 -10.506 1.00 95.38 79 GLN A N 1
ATOM 604 C CA . GLN A 1 79 ? 2.577 3.740 -9.269 1.00 95.38 79 GLN A CA 1
ATOM 605 C C . GLN A 1 79 ? 1.915 5.102 -9.527 1.00 95.38 79 GLN A C 1
ATOM 607 O O . GLN A 1 79 ? 0.844 5.363 -8.986 1.00 95.38 79 GLN A O 1
ATOM 612 N N . LEU A 1 80 ? 2.523 5.954 -10.361 1.00 96.19 80 LEU A N 1
ATOM 613 C CA . LEU A 1 80 ? 1.963 7.261 -10.719 1.00 96.19 80 LEU A CA 1
ATOM 614 C C . LEU A 1 80 ? 0.653 7.129 -11.503 1.00 96.19 80 LEU A C 1
ATOM 616 O O . LEU A 1 80 ? -0.305 7.805 -11.162 1.00 96.19 80 LEU A O 1
ATOM 620 N N . ASN A 1 81 ? 0.554 6.192 -12.452 1.00 96.88 81 ASN A N 1
ATOM 621 C CA . ASN A 1 81 ? -0.700 5.936 -13.174 1.00 96.88 81 ASN A CA 1
ATOM 622 C C . ASN A 1 81 ? -1.849 5.533 -12.236 1.00 96.88 81 ASN A C 1
ATOM 624 O O . ASN A 1 81 ? -2.995 5.918 -12.463 1.00 96.88 81 ASN A O 1
ATOM 628 N N . ILE A 1 82 ? -1.562 4.762 -11.180 1.00 96.94 82 ILE A N 1
ATOM 629 C CA . ILE A 1 82 ? -2.561 4.418 -10.157 1.00 96.94 82 ILE A CA 1
ATOM 630 C C . ILE A 1 82 ? -3.016 5.679 -9.414 1.00 96.94 82 ILE A C 1
ATOM 632 O O . ILE A 1 82 ? -4.215 5.874 -9.229 1.00 96.94 82 ILE A O 1
ATOM 636 N N . ILE A 1 83 ? -2.076 6.536 -9.008 1.00 96.44 83 ILE A N 1
ATOM 637 C CA . ILE A 1 83 ? -2.378 7.801 -8.322 1.00 96.44 83 ILE A CA 1
ATOM 638 C C . ILE A 1 83 ? -3.209 8.720 -9.228 1.00 96.44 83 ILE A C 1
ATOM 640 O O . ILE A 1 83 ? -4.235 9.237 -8.788 1.00 96.44 83 ILE A O 1
ATOM 644 N N . ASP A 1 84 ? -2.833 8.855 -10.498 1.00 97.19 84 ASP A N 1
ATOM 645 C CA . ASP A 1 84 ? -3.561 9.662 -11.479 1.00 97.19 84 ASP A CA 1
ATOM 646 C C . ASP A 1 84 ? -4.970 9.108 -11.728 1.00 97.19 84 ASP A C 1
ATOM 648 O O . ASP A 1 84 ? -5.939 9.861 -11.777 1.00 97.19 84 ASP A O 1
ATOM 652 N N . SER A 1 85 ? -5.122 7.783 -11.802 1.00 96.88 85 SER A N 1
ATOM 653 C CA . SER A 1 85 ? -6.438 7.144 -11.943 1.00 96.88 85 SER A CA 1
ATOM 654 C C . SER A 1 85 ? -7.338 7.407 -10.731 1.00 96.88 85 SER A C 1
ATOM 656 O O . SER A 1 85 ? -8.537 7.635 -10.891 1.00 96.88 85 SER A O 1
ATOM 658 N N . LEU A 1 86 ? -6.775 7.401 -9.515 1.00 94.50 86 LEU A N 1
ATOM 659 C CA . LEU A 1 86 ? -7.513 7.768 -8.303 1.00 94.50 86 LEU A CA 1
ATOM 660 C C . LEU A 1 86 ? -7.951 9.232 -8.345 1.00 94.50 86 LEU A C 1
ATOM 662 O O . LEU A 1 86 ? -9.091 9.528 -7.987 1.00 94.50 86 LEU A O 1
ATOM 666 N N . TYR A 1 87 ? -7.071 10.128 -8.797 1.00 95.19 87 TYR A N 1
ATOM 667 C CA . TYR A 1 87 ? -7.379 11.545 -8.951 1.00 95.19 87 TYR A CA 1
ATOM 668 C C . TYR A 1 87 ? -8.539 11.754 -9.935 1.00 95.19 87 TYR A C 1
ATOM 670 O O . TYR A 1 87 ? -9.568 12.297 -9.541 1.00 95.19 87 TYR A O 1
ATOM 678 N N . LEU A 1 88 ? -8.429 11.218 -11.156 1.00 97.00 88 LEU A N 1
ATOM 679 C CA . LEU A 1 88 ? -9.437 11.354 -12.219 1.00 97.00 88 LEU A CA 1
ATOM 680 C C . LEU A 1 88 ? -10.799 10.732 -11.890 1.00 97.00 88 LEU A C 1
ATOM 682 O O . LEU A 1 88 ? -11.799 11.078 -12.505 1.00 97.00 88 LEU A O 1
ATOM 686 N N . LYS A 1 89 ? -10.849 9.747 -10.987 1.00 93.56 89 LYS A N 1
ATOM 687 C CA . LYS A 1 89 ? -12.111 9.120 -10.567 1.00 93.56 89 LYS A CA 1
ATOM 688 C C . LYS A 1 89 ? -12.772 9.864 -9.403 1.00 93.56 89 LYS A C 1
ATOM 690 O O . LYS A 1 89 ? -13.962 9.666 -9.139 1.00 93.56 89 LYS A O 1
ATOM 695 N N . THR A 1 90 ? -11.991 10.607 -8.626 1.00 90.00 90 THR A N 1
ATOM 696 C CA . THR A 1 90 ? -12.469 11.270 -7.404 1.00 90.00 90 THR A CA 1
ATOM 697 C C . THR A 1 90 ? -12.931 12.698 -7.675 1.00 90.00 90 THR A C 1
ATOM 699 O O . THR A 1 90 ? -13.830 13.168 -6.980 1.00 90.00 90 THR A O 1
ATOM 702 N N . PHE A 1 91 ? -12.361 13.342 -8.693 1.00 72.56 91 PHE A N 1
ATOM 703 C CA . PHE A 1 91 ? -12.717 14.674 -9.180 1.00 72.56 91 PHE A CA 1
ATOM 704 C C . PHE A 1 91 ? -13.260 14.584 -10.604 1.00 72.56 91 PHE A C 1
ATOM 706 O O . PHE A 1 91 ? -14.202 15.347 -10.909 1.00 72.56 91 PHE A O 1
#

Mean predicted aligned error: 3.9 Å

pLDDT: mean 91.99, std 8.2, range [61.19, 98.25]

Organism: Alkalihalophilus pseudofirmus (NCBI:txid79885)

InterPro domains:
  IPR001347 SIS domain [PF01380] (5-88)
  IPR001347 SIS domain [PS51464] (1-91)
  IPR035472 RpiR-like, SIS domain [cd05013] (1-89)
  IPR046348 SIS domain superfamily [SSF53697] (5-88)
  IPR047640 HTH-type transcriptional regulator RpiR-like [PTHR30514] (3-90)

Sequence (91 aa):
MLSLIANLEEGDIFIVISTSGKTKDILEAIRFAKKFGAKIIAITSLEKSPLYNEADVKLCFPNFETDHRVGSIASRIAQLNIIDSLYLKTF

Solvent-accessible surface area (backbone atoms only — not comparable to full-atom values): 5274 Å² total; per-residue (Å²): 111,68,76,64,42,73,71,46,37,73,84,38,77,48,78,44,80,38,65,75,29,67,58,62,71,57,56,52,48,52,57,53,27,46,75,36,49,26,46,36,36,31,43,26,28,70,60,93,24,66,43,61,70,71,34,79,39,79,51,65,38,77,77,64,60,51,104,88,41,81,84,35,67,66,41,52,52,50,54,48,52,52,53,51,52,52,50,68,74,74,106

Secondary structure (DSSP, 8-state):
-HHHHTT--TT-EEEEEESSS--HHHHHHHHHHHHTTPEEEEEEESS--HHHHH-SEEEEE----BTTB-S-HHHHHHHHHHHHHHHHHH-

=== Feature glossary ===
Legend for the data blocks above and below:

— What the protein is —

The amino-acid sequence is the protein's primary structure: the linear order of residues from the N-terminus to the C-terminus, written in one-letter code. Everything else here — the 3D coordinates, the secondary structure, the domain annotations — is ultimately a consequence of this string.

Functional annotations link the protein to curated databases. InterPro entries identify conserved domains and families by matching the sequence against member-database signatures (Pfam, PROSITE, CDD, …). Gene Ontology (GO) terms describe molecular function, biological process, and cellular component in a controlled vocabulary. CATH places the structure in a hierarchical fold classification (Class/Architecture/Topology/Homologous-superfamily). The organism is the source species.

— Where its atoms are —

Atomic coordinates in PDBx/mmCIF format — the same representation the Protein Data Bank distributes. Each line of the _atom_site loop places one backbone atom in Cartesian space (units: ångströms, origin: arbitrary).

The six renders are orthographic views along the three Cartesian axes in both directions. Representation (cartoon, sticks, or surface) and color scheme (sequence-rainbow or by-chain) vary across proteins so the training set covers all the common visualization conventions.

— Local backbone conformation —

Eight-state secondary structure (DSSP): H is the canonical α-helix, G the tighter 3₁₀-helix, I the wider π-helix; E/B are β-structure, T and S are turns and bends, and '-' is everything else. DSSP derives these from the pattern of main-chain N–H···O=C hydrogen bonds, not from the sequence.

Three-state secondary structure (P-SEA) collapses the eight DSSP classes into helix (a), strand (b), and coil (c). P-SEA assigns these from Cα geometry alone — distances and angles — without requiring backbone oxygens, so it works on any Cα trace.

φ (phi) and ψ (psi) are the two rotatable backbone dihedrals per residue: φ is the C(i-1)–N–Cα–C torsion, ψ is the N–Cα–C–N(i+1) torsion, both in degrees on (−180°, 180°]. α-helical residues cluster near (−60°, −45°); β-strand residues near (−120°, +130°). A Ramachandran plot is simply a scatter of (φ, ψ) for every residue.

— Global shape and packing —

The geometric summary reports three shape descriptors. Rg (radius of gyration) measures how spread out the Cα atoms are about their centre of mass; compact globular proteins have small Rg, elongated or unfolded ones large. Cα contacts (<8 Å, |i−j|>4) count long-range residue pairs in spatial proximity — high for tightly packed folds, near zero for rods or random coil. The bounding-box extents give the protein's footprint along x, y, z in Å.

SASA measures how much of the protein is reachable by solvent. It is computed by rolling a water-sized probe over the atomic surface and summing the exposed area (Å²). Per-residue SASA distinguishes core (buried, low SASA) from surface (exposed, high SASA) residues; total SASA is a whole-molecule size measure.

Plot images: a contact map (which residues are close in 3D, as an N×N binary image), a Ramachandran scatter (backbone torsion angles, revealing secondary-structure composition at a glance), and — for AlphaFold structures — a PAE heatmap (pairwise prediction confidence).

— Structural neighborhood —

A 3Di character summarizes, for each residue, the relative orientation of the Cα frame of its nearest spatial neighbor. Because it encodes fold topology rather than chemistry, 3Di alignments detect remote structural similarity that sequence alignment misses.

The Foldseek neighbor list gives the closest experimentally determined structures in the PDB, ranked by structural alignment. TM-score near 1 means near-identical fold; near 0.3 means only rough topology match. This is how one finds what a novel AlphaFold prediction most resembles in the solved-structure universe.

— Confidence and disorder —

For AlphaFold models, the B-factor field carries pLDDT — the model's own estimate of local accuracy on a 0–100 scale. Regions with pLDDT<50 should be treated as essentially unmodeled; they often correspond to intrinsically disordered segments.

Crystallographic B-factors measure how much each atom's electron density is smeared out, in Å². They rise in mobile loops and surface residues and fall in the buried interior. In AlphaFold models this column is repurposed to hold pLDDT instead.

Predicted Aligned Error (PAE) is an AlphaFold confidence matrix: entry (i, j) is the expected error in the position of residue j, in ångströms, when the prediction is superimposed on the true structure at residue i. Low PAE within a block of residues means that block is internally rigid and well-predicted; high PAE between two blocks means their relative placement is uncertain even if each block individually is confident.